Protein AF-A0A7S0KZN5-F1 (afdb_monomer_lite)

Organism: NCBI:txid33640

Radius of gyration: 16.2 Å; chains: 1; bounding box: 34×42×43 Å

Sequence (118 aa):
FQVGRHAEAQGLGAIVEAYRSTFQLPLVMSGPTVFTEVIQLAAAQARSKQEAAARIGQQAYSILLILTDGAVSDVNATRAAIQAASDAPLSIVIVGIGSADFSAMQFLDDFQVAGGAG

InterPro domains:
  IPR002035 von Willebrand factor, type A [PS50234] (1-118)
  IPR010734 Copine, C-terminal [PF07002] (7-111)
  IPR036465 von Willebrand factor A-like domain superfamily [G3DSA:3.40.50.410] (8-115)
  IPR036465 von Willebrand factor A-like domain superfamily [SSF53300] (14-110)
  IPR045052 Copine [PTHR10857] (7-110)

Structure (mmCIF, N/CA/C/O backbone):
data_AF-A0A7S0KZN5-F1
#
_entry.id   AF-A0A7S0KZN5-F1
#
loop_
_atom_site.group_PDB
_atom_site.id
_atom_site.type_symbol
_atom_site.label_atom_id
_atom_site.label_alt_id
_atom_site.label_comp_id
_atom_site.label_asym_id
_atom_site.label_entity_id
_atom_site.label_seq_id
_atom_site.pdbx_PDB_ins_code
_atom_site.Cartn_x
_atom_site.Cartn_y
_atom_site.Cartn_z
_atom_site.occupancy
_atom_site.B_iso_or_equiv
_atom_site.auth_seq_id
_atom_site.auth_comp_id
_atom_site.auth_asym_id
_atom_site.auth_atom_id
_atom_site.pdbx_PDB_model_num
ATOM 1 N N . PHE A 1 1 ? 7.959 8.052 2.964 1.00 48.22 1 PHE A N 1
ATOM 2 C CA . PHE A 1 1 ? 7.274 8.469 1.725 1.00 48.22 1 PHE A CA 1
ATOM 3 C C . PHE A 1 1 ? 6.330 9.620 2.032 1.00 48.22 1 PHE A C 1
ATOM 5 O O . PHE A 1 1 ? 5.272 9.391 2.598 1.00 48.22 1 PHE A O 1
ATOM 12 N N . GLN A 1 2 ? 6.728 10.857 1.737 1.00 48.56 2 GLN A N 1
ATOM 13 C CA . GLN A 1 2 ? 5.848 12.021 1.843 1.00 48.56 2 GLN A CA 1
ATOM 14 C C . GLN A 1 2 ? 6.111 12.913 0.637 1.00 48.56 2 GLN A C 1
ATOM 16 O O . GLN A 1 2 ? 7.254 13.276 0.368 1.00 48.56 2 GLN A O 1
ATOM 21 N N . VAL A 1 3 ? 5.047 13.231 -0.091 1.00 51.28 3 VAL A N 1
ATOM 22 C CA . VAL A 1 3 ? 5.076 14.165 -1.210 1.00 51.28 3 VAL A CA 1
ATOM 23 C C . VAL A 1 3 ? 4.451 15.469 -0.721 1.00 51.28 3 VAL A C 1
ATOM 25 O O . VAL A 1 3 ? 3.262 15.513 -0.423 1.00 51.28 3 VAL A O 1
ATOM 28 N N . GLY A 1 4 ? 5.260 16.522 -0.597 1.00 56.72 4 GLY A N 1
ATOM 29 C CA . GLY A 1 4 ? 4.814 17.841 -0.139 1.00 56.72 4 GLY A CA 1
ATOM 30 C C . GLY A 1 4 ? 4.988 18.102 1.365 1.00 56.72 4 GLY A C 1
ATOM 31 O O . GLY A 1 4 ? 5.556 17.305 2.111 1.00 56.72 4 GLY A O 1
ATOM 32 N N . ARG A 1 5 ? 4.521 19.272 1.824 1.00 55.03 5 ARG A N 1
ATOM 33 C CA . ARG A 1 5 ? 4.756 19.786 3.192 1.00 55.03 5 ARG A CA 1
ATOM 34 C C . ARG A 1 5 ? 3.973 19.064 4.295 1.00 55.03 5 ARG A C 1
ATOM 36 O O . ARG A 1 5 ? 4.344 19.183 5.459 1.00 55.03 5 ARG A O 1
ATOM 43 N N . HIS A 1 6 ? 2.936 18.307 3.944 1.00 63.59 6 HIS A N 1
ATOM 44 C CA . HIS A 1 6 ? 2.053 17.627 4.895 1.00 63.59 6 HIS A CA 1
ATOM 45 C C . HIS A 1 6 ? 1.868 16.152 4.522 1.00 63.59 6 HIS A C 1
ATOM 47 O O . HIS A 1 6 ? 1.908 15.800 3.347 1.00 63.59 6 HIS A O 1
ATOM 53 N N . ALA A 1 7 ? 1.676 15.295 5.530 1.00 71.06 7 ALA A N 1
ATOM 54 C CA . ALA A 1 7 ? 1.472 13.856 5.348 1.00 71.06 7 ALA A CA 1
ATOM 55 C C . ALA A 1 7 ? 0.063 13.498 4.836 1.00 71.06 7 ALA A C 1
ATOM 57 O O . ALA A 1 7 ? -0.140 12.406 4.316 1.00 71.06 7 ALA A O 1
ATOM 58 N N . GLU A 1 8 ? -0.897 14.416 4.963 1.00 79.38 8 GLU A N 1
ATOM 59 C CA . GLU A 1 8 ? -2.273 14.260 4.492 1.00 79.38 8 GLU A CA 1
ATOM 60 C C . GLU A 1 8 ? -2.660 15.462 3.616 1.00 79.38 8 GLU A C 1
ATOM 62 O O . GLU A 1 8 ? -2.221 16.590 3.856 1.00 79.38 8 GLU A O 1
ATOM 67 N N . ALA A 1 9 ? -3.485 15.218 2.598 1.00 81.81 9 ALA A N 1
ATOM 68 C CA . ALA A 1 9 ? -3.998 16.231 1.681 1.00 81.81 9 ALA A CA 1
ATOM 69 C C . ALA A 1 9 ? -5.530 16.284 1.768 1.00 81.81 9 ALA A C 1
ATOM 71 O O . ALA A 1 9 ? -6.195 15.248 1.812 1.00 81.81 9 ALA A O 1
ATOM 72 N N . GLN A 1 10 ? -6.100 17.491 1.803 1.00 84.00 10 GLN A N 1
ATOM 73 C CA . GLN A 1 10 ? -7.546 17.680 1.923 1.00 84.00 10 GLN A CA 1
ATOM 74 C C . GLN A 1 10 ? -8.221 17.666 0.549 1.00 84.00 10 GLN A C 1
ATOM 76 O O . GLN A 1 10 ? -8.139 18.621 -0.222 1.00 84.00 10 GLN A O 1
ATOM 81 N N . GLY A 1 11 ? -8.921 16.570 0.260 1.00 85.94 11 GLY A N 1
ATOM 82 C CA . GLY A 1 11 ? -9.644 16.383 -0.995 1.00 85.94 11 GLY A CA 1
ATOM 83 C C . GLY A 1 11 ? -8.738 16.102 -2.200 1.00 85.94 11 GLY A C 1
ATOM 84 O O . GLY A 1 11 ? -7.512 16.188 -2.141 1.00 85.94 11 GLY A O 1
ATOM 85 N N . LEU A 1 12 ? -9.366 15.759 -3.330 1.00 84.38 12 LEU A N 1
ATOM 86 C CA . LEU A 1 12 ? -8.657 15.351 -4.550 1.00 84.38 12 LEU A CA 1
ATOM 87 C C . LEU A 1 12 ? -7.793 16.471 -5.143 1.00 84.38 12 LEU A C 1
ATOM 89 O O . LEU A 1 12 ? -6.703 16.201 -5.640 1.00 84.38 12 LEU A O 1
ATOM 93 N N . GLY A 1 13 ? -8.255 17.723 -5.064 1.00 86.19 13 GLY A N 1
ATOM 94 C CA . GLY A 1 13 ? -7.516 18.877 -5.581 1.00 86.19 13 GLY A CA 1
ATOM 95 C C . GLY A 1 13 ? -6.130 19.006 -4.947 1.00 86.19 13 GLY A C 1
ATOM 96 O O . GLY A 1 13 ? -5.139 19.108 -5.667 1.00 86.19 13 GLY A O 1
ATOM 97 N N . ALA A 1 14 ? -6.052 18.889 -3.617 1.00 84.19 14 ALA A N 1
ATOM 98 C CA . ALA A 1 14 ? -4.792 18.964 -2.884 1.00 84.19 14 ALA A CA 1
ATOM 99 C C . ALA A 1 14 ? -3.863 17.773 -3.183 1.00 84.19 14 ALA A C 1
ATOM 101 O O . ALA A 1 14 ? -2.649 17.948 -3.242 1.00 84.19 14 ALA A O 1
ATOM 102 N N . ILE A 1 15 ? -4.413 16.574 -3.418 1.00 84.38 15 ILE A N 1
ATOM 103 C CA . ILE A 1 15 ? -3.624 15.395 -3.824 1.00 84.38 15 ILE A CA 1
ATOM 104 C C . ILE A 1 15 ? -2.969 15.637 -5.191 1.00 84.38 15 ILE A C 1
ATOM 106 O O . ILE A 1 15 ? -1.770 15.411 -5.354 1.00 84.38 15 ILE A O 1
ATOM 110 N N . VAL A 1 16 ? -3.741 16.125 -6.168 1.00 85.44 16 VAL A N 1
ATOM 111 C CA . VAL A 1 16 ? -3.239 16.419 -7.522 1.0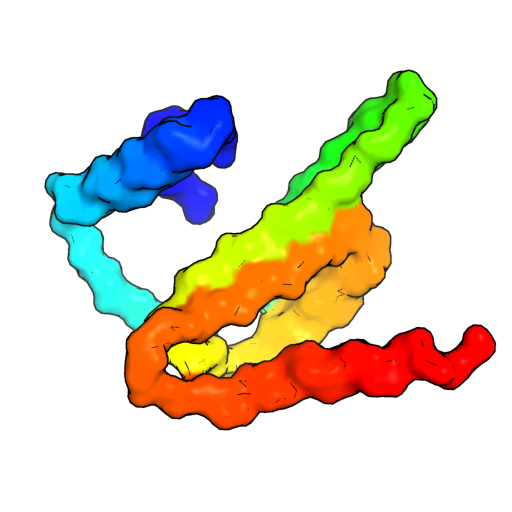0 85.44 16 VAL A CA 1
ATOM 112 C C . VAL A 1 16 ? -2.200 17.538 -7.491 1.00 85.44 16 VAL A C 1
ATOM 114 O O . VAL A 1 16 ? -1.187 17.461 -8.187 1.00 85.44 16 VAL A O 1
ATOM 117 N N . GLU A 1 17 ? -2.426 18.569 -6.681 1.00 85.38 17 GLU A N 1
ATOM 118 C CA . GLU A 1 17 ? -1.472 19.660 -6.495 1.00 85.38 17 GLU A CA 1
ATOM 119 C C . GLU A 1 17 ? -0.162 19.170 -5.863 1.00 85.38 17 GLU A C 1
ATOM 121 O O . GLU A 1 17 ? 0.914 19.445 -6.402 1.00 85.38 17 GLU A O 1
ATOM 126 N N . ALA A 1 18 ? -0.238 18.375 -4.789 1.00 82.44 18 ALA A N 1
ATOM 127 C CA . ALA A 1 18 ? 0.931 17.775 -4.152 1.00 82.44 18 ALA A CA 1
ATOM 128 C C . ALA A 1 18 ? 1.722 16.915 -5.149 1.00 82.44 18 ALA A C 1
ATOM 130 O O . ALA A 1 18 ? 2.928 17.113 -5.300 1.00 82.44 18 ALA A O 1
ATOM 131 N N . TYR A 1 19 ? 1.039 16.052 -5.909 1.00 83.06 19 TYR A N 1
ATOM 132 C CA . TYR A 1 19 ? 1.657 15.244 -6.962 1.00 83.06 19 TYR A CA 1
ATOM 133 C C . TYR A 1 19 ? 2.389 16.106 -8.000 1.00 83.06 19 TYR A C 1
ATOM 135 O O . TYR A 1 19 ? 3.574 15.881 -8.254 1.00 83.06 19 TYR A O 1
ATOM 143 N N . ARG A 1 20 ? 1.729 17.142 -8.542 1.00 83.81 20 ARG A N 1
ATOM 144 C CA . ARG A 1 20 ? 2.326 18.072 -9.522 1.00 83.81 20 ARG A CA 1
ATOM 145 C C . ARG A 1 20 ? 3.534 18.818 -8.965 1.00 83.81 20 ARG A C 1
ATOM 147 O O . ARG A 1 20 ? 4.485 19.051 -9.706 1.00 83.81 20 ARG A O 1
ATOM 154 N N . SER A 1 21 ? 3.511 19.181 -7.683 1.00 81.94 21 SER A N 1
ATOM 155 C CA . SER A 1 21 ? 4.622 19.889 -7.040 1.00 81.94 21 SER A CA 1
ATOM 156 C C . SER A 1 21 ? 5.899 19.043 -6.961 1.00 81.94 21 SER A C 1
ATOM 158 O O . SER A 1 21 ? 6.992 19.583 -7.096 1.00 81.94 21 SER A O 1
ATOM 160 N N . THR A 1 22 ? 5.785 17.715 -6.842 1.00 76.06 22 THR A N 1
ATOM 161 C CA . THR A 1 22 ? 6.948 16.806 -6.819 1.00 76.06 22 THR A CA 1
ATOM 162 C C . THR A 1 22 ? 7.773 16.880 -8.097 1.00 76.06 22 THR A C 1
ATOM 164 O O . THR A 1 22 ? 8.995 16.874 -8.028 1.00 76.06 22 THR A O 1
ATOM 167 N N . PHE A 1 23 ? 7.120 17.001 -9.257 1.00 74.19 23 PHE A N 1
ATOM 168 C CA . PHE A 1 23 ? 7.799 17.107 -10.556 1.00 74.19 23 PHE A CA 1
ATOM 169 C C . PHE A 1 23 ? 8.463 18.468 -10.791 1.00 74.19 23 PHE A C 1
ATOM 171 O O . PHE A 1 23 ? 9.191 18.630 -11.765 1.00 74.19 23 PHE A O 1
ATOM 178 N N . GLN A 1 24 ? 8.226 19.450 -9.916 1.00 76.81 24 GLN A N 1
ATOM 179 C CA . GLN A 1 24 ? 8.933 20.734 -9.945 1.00 76.81 24 GLN A CA 1
ATOM 180 C C . GLN A 1 24 ? 10.306 20.645 -9.259 1.00 76.81 24 GLN A C 1
ATOM 182 O O . GLN A 1 24 ? 11.107 21.571 -9.368 1.00 76.81 24 GLN A O 1
ATOM 187 N N . LEU A 1 25 ? 10.586 19.542 -8.557 1.00 73.06 25 LEU A N 1
ATOM 188 C CA . LEU A 1 25 ? 11.894 19.228 -7.992 1.00 73.06 25 LEU A CA 1
ATOM 189 C C . LEU A 1 25 ? 12.666 18.313 -8.956 1.00 73.06 25 LEU A C 1
ATOM 191 O O . LEU A 1 25 ? 12.048 17.519 -9.668 1.00 73.06 25 LEU A O 1
ATOM 195 N N . PRO A 1 26 ? 14.010 18.370 -8.975 1.00 67.88 26 PRO A N 1
ATOM 196 C CA . PRO A 1 26 ? 14.816 17.404 -9.711 1.00 67.88 26 PRO A CA 1
ATOM 197 C C . PRO A 1 26 ? 14.681 16.017 -9.064 1.00 67.88 26 PRO A C 1
ATOM 199 O O . PRO A 1 26 ? 15.430 15.653 -8.159 1.00 67.88 26 PRO A O 1
ATOM 202 N N . LEU A 1 27 ? 13.686 15.252 -9.511 1.00 68.81 27 LEU A N 1
ATOM 203 C CA . LEU A 1 27 ? 13.487 13.856 -9.145 1.00 68.81 27 LEU A CA 1
ATOM 204 C C . LEU A 1 27 ? 14.338 12.972 -10.053 1.00 68.81 27 LEU A C 1
ATOM 206 O O . LEU A 1 27 ? 14.185 12.989 -11.273 1.00 68.81 27 LEU A O 1
ATOM 210 N N . VAL A 1 28 ? 15.198 12.155 -9.452 1.00 68.00 28 VAL A N 1
ATOM 211 C CA . VAL A 1 28 ? 15.822 11.030 -10.150 1.00 68.00 28 VAL A CA 1
ATOM 212 C C . VAL A 1 28 ? 14.932 9.819 -9.916 1.00 68.00 28 VAL A C 1
ATOM 214 O O . VAL A 1 28 ? 14.816 9.343 -8.789 1.00 68.00 28 VAL A O 1
ATOM 217 N N . MET A 1 29 ? 14.275 9.339 -10.970 1.00 64.25 29 MET A N 1
ATOM 218 C CA . MET A 1 29 ? 13.530 8.084 -10.901 1.00 64.25 29 MET A CA 1
ATOM 219 C C . MET A 1 29 ? 14.536 6.936 -10.782 1.00 64.25 29 MET A C 1
ATOM 221 O O . MET A 1 29 ? 15.303 6.676 -11.707 1.00 64.25 29 MET A O 1
ATOM 225 N N . SER A 1 30 ? 14.569 6.289 -9.619 1.00 64.19 30 SER A N 1
ATOM 226 C CA . SER A 1 30 ? 15.395 5.110 -9.362 1.00 64.19 30 SER A CA 1
ATOM 227 C C . SER A 1 30 ? 14.524 3.861 -9.286 1.00 64.19 30 SER A C 1
ATOM 229 O O . SER A 1 30 ? 13.471 3.885 -8.654 1.00 64.19 30 SER A O 1
ATOM 231 N N . GLY A 1 31 ? 14.998 2.757 -9.860 1.00 67.25 31 GLY A N 1
ATOM 232 C CA . GLY A 1 31 ? 14.545 1.421 -9.464 1.00 67.25 31 GLY A CA 1
ATOM 233 C C . GLY A 1 31 ? 15.275 0.946 -8.198 1.00 67.25 31 GLY A C 1
ATOM 234 O O . GLY A 1 31 ? 16.279 1.561 -7.819 1.00 67.25 31 GLY A O 1
ATOM 235 N N . PRO A 1 32 ? 14.837 -0.153 -7.556 1.00 77.56 32 PRO A N 1
ATOM 236 C CA . PRO A 1 32 ? 13.756 -1.069 -7.948 1.00 77.56 32 PRO A CA 1
ATOM 237 C C . PRO A 1 32 ? 12.343 -0.624 -7.520 1.00 77.56 32 PRO A C 1
ATOM 239 O O . PRO A 1 32 ? 12.176 0.200 -6.624 1.00 77.56 32 PRO A O 1
ATOM 242 N N . THR A 1 33 ? 11.319 -1.231 -8.125 1.00 80.62 33 THR A N 1
ATOM 243 C CA . THR A 1 33 ? 9.909 -1.042 -7.747 1.00 80.62 33 THR A CA 1
ATOM 244 C C . THR A 1 33 ? 9.572 -1.954 -6.568 1.00 80.62 33 THR A C 1
ATOM 246 O O . THR A 1 33 ? 9.432 -3.168 -6.733 1.00 80.62 33 THR A O 1
ATOM 249 N N . VAL A 1 34 ? 9.451 -1.376 -5.370 1.00 85.69 34 VAL A N 1
ATOM 250 C CA . VAL A 1 34 ? 9.231 -2.111 -4.112 1.00 85.69 34 VAL A CA 1
ATOM 251 C C . VAL A 1 34 ? 7.973 -1.599 -3.412 1.00 85.69 34 VAL A C 1
ATOM 253 O O . VAL A 1 34 ? 7.900 -0.436 -3.024 1.00 85.69 34 VAL A O 1
ATOM 256 N N . PHE A 1 35 ? 6.979 -2.474 -3.225 1.00 88.00 35 PHE A N 1
ATOM 257 C CA . PHE A 1 35 ? 5.702 -2.119 -2.581 1.00 88.00 35 PHE A CA 1
ATOM 258 C C . PHE A 1 35 ? 5.623 -2.487 -1.097 1.00 88.00 35 PHE A C 1
ATOM 260 O O . PHE A 1 35 ? 4.705 -2.054 -0.404 1.00 88.00 35 PHE A O 1
ATOM 267 N N . THR A 1 36 ? 6.566 -3.277 -0.585 1.00 90.06 36 THR A N 1
ATOM 268 C CA . THR A 1 36 ? 6.504 -3.830 0.777 1.00 90.06 36 THR A CA 1
ATOM 269 C C . THR A 1 36 ? 6.386 -2.748 1.847 1.00 90.06 36 THR A C 1
ATOM 271 O O . THR A 1 36 ? 5.504 -2.832 2.700 1.00 90.06 36 THR A O 1
ATOM 274 N N . GLU A 1 37 ? 7.209 -1.701 1.766 1.00 89.31 37 GLU A N 1
ATOM 275 C CA . GLU A 1 37 ? 7.217 -0.607 2.742 1.00 89.31 37 GLU A CA 1
ATOM 276 C C . GLU A 1 37 ? 5.891 0.159 2.766 1.00 89.31 37 GLU A C 1
ATOM 278 O O . GLU A 1 37 ? 5.343 0.418 3.839 1.00 89.31 37 GLU A O 1
ATOM 283 N N . VAL A 1 38 ? 5.343 0.500 1.592 1.00 90.81 38 VAL A N 1
ATOM 284 C CA . VAL A 1 38 ? 4.091 1.267 1.516 1.00 90.81 38 VAL A CA 1
ATOM 285 C C . VAL A 1 38 ? 2.894 0.435 1.977 1.00 90.81 38 VAL A C 1
ATOM 287 O O . VAL A 1 38 ? 2.025 0.961 2.671 1.00 90.81 38 VAL A O 1
ATOM 290 N N . ILE A 1 39 ? 2.874 -0.868 1.675 1.00 93.50 39 ILE A N 1
ATOM 291 C CA . ILE A 1 39 ? 1.827 -1.791 2.137 1.00 93.50 39 ILE A CA 1
ATOM 292 C C . ILE A 1 39 ? 1.859 -1.916 3.662 1.00 93.50 39 ILE A C 1
ATOM 294 O O . ILE A 1 39 ? 0.829 -1.752 4.316 1.00 93.50 39 ILE A O 1
ATOM 298 N N . GLN A 1 40 ? 3.038 -2.154 4.244 1.00 93.56 40 GLN A N 1
ATOM 299 C CA . GLN A 1 40 ? 3.190 -2.292 5.695 1.00 93.56 40 GLN A CA 1
ATOM 300 C C . GLN A 1 40 ? 2.821 -1.001 6.431 1.00 93.56 40 GLN A C 1
ATOM 302 O O . GLN A 1 40 ? 2.112 -1.045 7.440 1.00 93.56 40 GLN A O 1
ATOM 307 N N . LEU A 1 41 ? 3.250 0.151 5.906 1.00 92.81 41 LEU A N 1
ATOM 308 C CA . LEU A 1 41 ? 2.903 1.453 6.467 1.00 92.81 41 LEU A CA 1
ATOM 309 C C . LEU A 1 41 ? 1.390 1.698 6.421 1.00 92.81 41 LEU A C 1
ATOM 311 O O . LEU A 1 41 ? 0.805 2.084 7.434 1.00 92.81 41 LEU A O 1
ATOM 315 N N . ALA A 1 42 ? 0.749 1.444 5.278 1.00 93.88 42 ALA A N 1
ATOM 316 C CA . ALA A 1 42 ? -0.693 1.611 5.131 1.00 93.88 42 ALA A CA 1
ATOM 317 C C . ALA A 1 42 ? -1.472 0.677 6.064 1.00 93.88 42 ALA A C 1
ATOM 319 O O . ALA A 1 42 ? -2.437 1.111 6.689 1.00 93.88 42 ALA A O 1
ATOM 320 N N . ALA A 1 43 ? -1.034 -0.576 6.220 1.00 95.50 43 ALA A N 1
ATOM 321 C CA . ALA A 1 43 ? -1.658 -1.530 7.133 1.00 95.50 43 ALA A CA 1
ATOM 322 C C . ALA A 1 43 ? -1.556 -1.064 8.593 1.00 95.50 43 ALA A C 1
ATOM 324 O O . ALA A 1 43 ? -2.551 -1.076 9.320 1.00 95.50 43 ALA A O 1
ATOM 325 N N . ALA A 1 44 ? -0.380 -0.592 9.020 1.00 95.06 44 ALA A N 1
ATOM 326 C CA . ALA A 1 44 ? -0.188 -0.040 10.361 1.00 95.06 44 ALA A CA 1
ATOM 327 C C . ALA A 1 44 ? -1.071 1.196 10.608 1.00 95.06 44 ALA A C 1
ATOM 329 O O . ALA A 1 44 ? -1.727 1.296 11.648 1.00 95.06 44 ALA A O 1
ATOM 330 N N . GLN A 1 45 ? -1.146 2.109 9.636 1.00 94.12 45 GLN A N 1
ATOM 331 C CA . GLN A 1 45 ? -2.018 3.282 9.717 1.00 94.12 45 GLN A CA 1
ATOM 332 C C . GLN A 1 45 ? -3.501 2.900 9.748 1.00 94.12 45 GLN A C 1
ATOM 334 O O . GLN A 1 45 ? -4.251 3.470 10.538 1.00 94.12 45 GLN A O 1
ATOM 339 N N . ALA A 1 46 ? -3.927 1.927 8.940 1.00 95.56 46 ALA A N 1
ATOM 340 C CA . ALA A 1 46 ? -5.305 1.450 8.907 1.00 95.56 46 ALA A CA 1
ATOM 341 C C . ALA A 1 46 ? -5.723 0.842 10.253 1.00 95.56 46 ALA A C 1
ATOM 343 O O . ALA A 1 46 ? -6.773 1.208 10.782 1.00 95.56 46 ALA A O 1
ATOM 344 N N . ARG A 1 47 ? -4.873 -0.009 10.851 1.00 95.50 47 ARG A N 1
ATOM 345 C CA . ARG A 1 47 ? -5.101 -0.558 12.201 1.00 95.50 47 ARG A CA 1
ATOM 346 C C . ARG A 1 47 ? -5.228 0.562 13.232 1.00 95.50 47 ARG A C 1
ATOM 348 O O . ARG A 1 47 ? -6.223 0.618 13.946 1.00 95.50 47 ARG A O 1
ATOM 355 N N . SER A 1 48 ? -4.289 1.510 13.239 1.00 95.38 48 SER A N 1
ATOM 356 C CA . SER A 1 48 ? -4.319 2.630 14.186 1.00 95.38 48 SER A CA 1
ATOM 357 C C . SER A 1 48 ? -5.574 3.503 14.032 1.00 95.38 48 SER A C 1
ATOM 359 O O . SER A 1 48 ? -6.206 3.861 15.029 1.00 95.38 48 SER A O 1
ATOM 361 N N . LYS A 1 49 ? -5.982 3.809 12.790 1.00 94.19 49 LYS A N 1
ATOM 362 C CA . LYS A 1 49 ? -7.203 4.582 12.507 1.00 94.19 49 LYS A CA 1
ATOM 363 C C . LYS A 1 49 ? -8.456 3.834 12.965 1.00 94.19 49 LYS A C 1
ATOM 365 O O . LYS A 1 49 ? -9.334 4.447 13.569 1.00 94.19 49 LYS A O 1
ATOM 370 N N . GLN A 1 50 ? -8.521 2.524 12.741 1.00 95.62 50 GLN A N 1
ATOM 371 C CA . GLN A 1 50 ? -9.642 1.703 13.195 1.00 95.62 50 GLN A CA 1
ATOM 372 C C . GLN A 1 50 ? -9.703 1.577 14.719 1.00 95.62 50 GLN A C 1
ATOM 374 O O . GLN A 1 50 ? -10.783 1.697 15.291 1.00 95.62 50 GLN A O 1
ATOM 379 N N . GLU A 1 51 ? -8.571 1.392 15.397 1.00 95.31 51 GLU A N 1
ATOM 380 C CA . GLU A 1 51 ? -8.517 1.378 16.863 1.00 95.31 51 GLU A CA 1
ATOM 381 C C . GLU A 1 51 ? -9.005 2.702 17.461 1.00 95.31 51 GLU A C 1
ATOM 383 O O . GLU A 1 51 ? -9.762 2.706 18.433 1.00 95.31 51 GLU A O 1
ATOM 388 N N . ALA A 1 52 ? -8.601 3.834 16.876 1.00 95.38 52 ALA A N 1
ATOM 389 C CA . ALA A 1 52 ? -9.061 5.151 17.304 1.00 95.38 52 ALA A CA 1
ATOM 390 C C . ALA A 1 52 ? -10.571 5.338 17.071 1.00 95.38 52 ALA A C 1
ATOM 392 O O . ALA A 1 52 ? -11.266 5.814 17.968 1.00 95.38 52 ALA A O 1
ATOM 393 N N . ALA A 1 53 ? -11.088 4.918 15.911 1.00 94.94 53 ALA A N 1
ATOM 394 C CA . ALA A 1 53 ? -12.515 4.976 15.596 1.00 94.94 53 ALA A CA 1
ATOM 395 C C . ALA A 1 53 ? -13.347 4.094 16.544 1.00 94.94 53 ALA A C 1
ATOM 397 O O . ALA A 1 53 ? -14.368 4.537 17.072 1.00 94.94 53 ALA A O 1
ATOM 398 N N . ALA A 1 54 ? -12.872 2.885 16.852 1.00 95.44 54 ALA A N 1
ATOM 399 C CA . ALA A 1 54 ? -13.563 1.958 17.743 1.00 95.44 54 ALA A CA 1
ATOM 400 C C . ALA A 1 54 ? -13.745 2.525 19.164 1.00 95.44 54 ALA A C 1
ATOM 402 O O . ALA A 1 54 ? -14.790 2.311 19.779 1.00 95.44 54 ALA A O 1
ATOM 403 N N . ARG A 1 55 ? -12.780 3.310 19.673 1.00 95.94 55 ARG A N 1
ATOM 404 C CA . ARG A 1 55 ? -12.870 3.964 21.001 1.00 95.94 55 ARG A CA 1
ATOM 405 C C . ARG A 1 55 ? -14.033 4.947 21.121 1.00 95.94 55 ARG A C 1
ATOM 407 O O . ARG A 1 55 ? -14.488 5.205 22.231 1.00 95.94 55 ARG A O 1
ATOM 414 N N . ILE A 1 56 ? -14.501 5.487 20.000 1.00 96.75 56 ILE A N 1
ATOM 415 C CA . ILE A 1 56 ? -15.641 6.409 19.931 1.00 96.75 56 ILE A CA 1
ATOM 416 C C . ILE A 1 56 ? -16.878 5.757 19.293 1.00 96.75 56 ILE A C 1
ATOM 418 O O . ILE A 1 56 ? -17.806 6.456 18.894 1.00 96.75 56 ILE A O 1
ATOM 422 N N . GLY A 1 57 ? -16.903 4.422 19.192 1.00 95.31 57 GLY A N 1
ATOM 423 C CA . GLY A 1 57 ? -18.027 3.672 18.625 1.00 95.31 57 GLY A CA 1
ATOM 424 C C . GLY A 1 57 ? -18.186 3.821 17.109 1.00 95.31 57 GLY A C 1
ATOM 425 O O . GLY A 1 57 ? -19.281 3.630 16.589 1.00 95.31 57 GLY A O 1
ATOM 426 N N . GLN A 1 58 ? -17.118 4.184 16.398 1.00 96.44 58 GLN A N 1
ATOM 427 C CA . GLN A 1 58 ? -17.091 4.340 14.944 1.00 96.44 58 GLN A CA 1
ATOM 428 C C . GLN A 1 58 ? -16.260 3.242 14.269 1.00 96.44 58 GLN A C 1
ATOM 430 O O . GLN A 1 58 ? -15.576 2.452 14.919 1.00 96.44 58 GLN A O 1
ATOM 435 N N . GLN A 1 59 ? -16.314 3.209 12.938 1.00 93.75 59 GLN A N 1
ATOM 436 C CA . GLN A 1 59 ? -15.496 2.340 12.097 1.00 93.75 59 GLN A CA 1
ATOM 437 C C . GLN A 1 59 ? -14.711 3.185 11.092 1.00 93.75 59 GLN A C 1
ATOM 439 O O . GLN A 1 59 ? -15.246 4.127 10.508 1.00 93.75 59 GLN A O 1
ATOM 444 N N . ALA A 1 60 ? -13.450 2.829 10.884 1.00 94.88 60 ALA A N 1
ATOM 445 C CA . ALA A 1 60 ? -12.570 3.385 9.878 1.00 94.88 60 ALA A CA 1
ATOM 446 C C . ALA A 1 60 ? -12.030 2.259 8.994 1.00 94.88 60 ALA A C 1
ATOM 448 O O . ALA A 1 60 ? -11.570 1.222 9.468 1.00 94.88 60 ALA A O 1
ATOM 449 N N . TYR A 1 61 ? -12.063 2.499 7.691 1.00 94.62 61 TYR A N 1
ATOM 450 C CA . TYR A 1 61 ? -11.554 1.586 6.681 1.00 94.62 61 TYR A CA 1
ATOM 451 C C . TYR A 1 61 ? -10.730 2.381 5.676 1.00 94.62 61 TYR A C 1
ATOM 453 O O . TYR A 1 61 ? -11.117 3.488 5.296 1.00 94.62 61 TYR A O 1
ATOM 461 N N . SER A 1 62 ? -9.576 1.849 5.285 1.00 93.94 62 SER A N 1
ATOM 462 C CA . SER A 1 62 ? -8.628 2.552 4.418 1.00 93.94 62 SER A CA 1
ATOM 463 C C . SER A 1 62 ? -8.520 1.888 3.050 1.00 93.94 62 SER A C 1
ATOM 465 O O . SER A 1 62 ? -8.690 0.680 2.913 1.00 93.94 62 SER A O 1
ATOM 467 N N . ILE A 1 63 ? -8.200 2.683 2.029 1.00 94.00 63 ILE A N 1
ATOM 468 C CA . ILE A 1 63 ? -7.865 2.189 0.691 1.00 94.00 63 ILE A CA 1
ATOM 469 C C . ILE A 1 63 ? -6.480 2.724 0.332 1.00 94.00 63 ILE A C 1
ATOM 471 O O . ILE A 1 63 ? -6.275 3.937 0.294 1.00 94.00 63 ILE A O 1
ATOM 475 N N . LEU A 1 64 ? -5.537 1.822 0.071 1.00 93.69 64 LEU A N 1
ATOM 476 C CA . LEU A 1 64 ? -4.231 2.138 -0.493 1.00 93.69 64 LEU A CA 1
ATOM 477 C C . LEU A 1 64 ? -4.309 2.018 -2.017 1.00 93.69 64 LEU A C 1
ATOM 479 O O . LEU A 1 64 ? -4.507 0.923 -2.534 1.00 93.69 64 LEU A O 1
ATOM 483 N N . LEU A 1 65 ? -4.119 3.130 -2.726 1.00 91.38 65 LEU A N 1
ATOM 484 C CA . LEU A 1 65 ? -4.000 3.160 -4.184 1.00 91.38 65 LEU A CA 1
ATOM 485 C C . LEU A 1 65 ? -2.524 3.305 -4.580 1.00 91.38 65 LEU A C 1
ATOM 487 O O . LEU A 1 65 ? -1.908 4.332 -4.293 1.00 91.38 65 LEU A O 1
ATOM 491 N N . ILE A 1 66 ? -1.968 2.297 -5.250 1.00 90.12 66 ILE A N 1
ATOM 492 C CA . ILE A 1 66 ? -0.605 2.302 -5.795 1.00 90.12 66 ILE A CA 1
ATOM 493 C C . ILE A 1 66 ? -0.698 2.490 -7.308 1.00 90.12 66 ILE A C 1
ATOM 495 O O . ILE A 1 66 ? -1.299 1.672 -7.998 1.00 90.12 66 ILE A O 1
ATOM 499 N N . LEU A 1 67 ? -0.087 3.554 -7.825 1.00 87.19 67 LEU A N 1
ATOM 500 C CA . LEU A 1 67 ? 0.078 3.780 -9.261 1.00 87.19 67 LEU A CA 1
ATOM 501 C C . LEU A 1 67 ? 1.521 3.433 -9.634 1.00 87.19 67 LEU A C 1
ATOM 503 O O . LEU A 1 67 ? 2.448 3.969 -9.026 1.0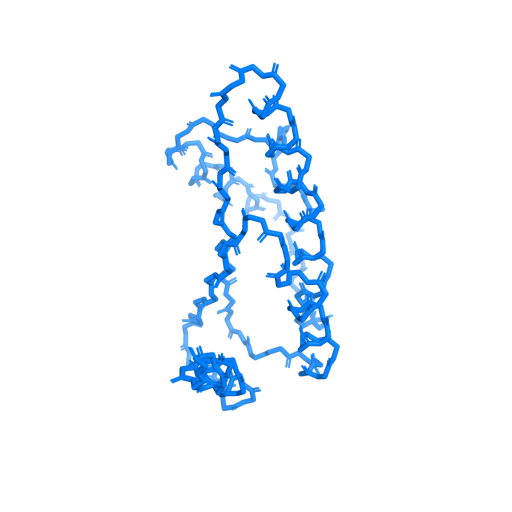0 87.19 67 LEU A O 1
ATOM 507 N N . THR A 1 68 ? 1.721 2.545 -10.603 1.00 86.38 68 THR A N 1
ATOM 508 C CA . THR A 1 68 ? 3.059 2.097 -11.016 1.00 86.38 68 THR A CA 1
ATOM 509 C C . THR A 1 68 ? 3.157 1.990 -12.530 1.00 86.38 68 THR A C 1
ATOM 511 O O . THR A 1 68 ? 2.180 1.642 -13.181 1.00 86.38 68 THR A O 1
ATOM 514 N N . ASP A 1 69 ? 4.319 2.285 -13.101 1.00 83.75 69 ASP A N 1
ATOM 515 C CA . ASP A 1 69 ? 4.605 2.144 -14.531 1.00 83.75 69 ASP A CA 1
ATOM 516 C C . ASP A 1 69 ? 5.414 0.883 -14.870 1.00 83.75 69 ASP A C 1
ATOM 518 O O . ASP A 1 69 ? 5.795 0.682 -16.020 1.00 83.75 69 ASP A O 1
ATOM 522 N N . GLY A 1 70 ? 5.656 0.012 -13.886 1.00 80.38 70 GLY A N 1
ATOM 523 C CA . GLY A 1 70 ? 6.416 -1.222 -14.055 1.00 80.38 70 GLY A CA 1
ATOM 524 C C . GLY A 1 70 ? 6.001 -2.311 -13.071 1.00 80.38 70 GLY A C 1
ATOM 525 O O . GLY A 1 70 ? 5.329 -2.059 -12.074 1.00 80.38 70 GLY A O 1
ATOM 526 N N . ALA A 1 71 ? 6.389 -3.551 -13.357 1.00 79.19 71 ALA A N 1
ATOM 527 C CA . ALA A 1 71 ? 6.135 -4.659 -12.448 1.00 79.19 71 ALA A CA 1
ATOM 528 C C . ALA A 1 71 ? 7.000 -4.574 -11.183 1.00 79.19 71 ALA A C 1
ATOM 530 O O . ALA A 1 71 ? 8.087 -3.990 -11.162 1.00 79.19 71 ALA A O 1
ATOM 531 N N . VAL A 1 72 ? 6.506 -5.204 -10.119 1.00 80.06 72 VAL A N 1
ATOM 532 C CA . VAL A 1 72 ? 7.234 -5.314 -8.859 1.00 80.06 72 VAL A CA 1
ATOM 533 C C . VAL A 1 72 ? 8.530 -6.106 -9.031 1.00 80.06 72 VAL A C 1
ATOM 535 O O . VAL A 1 72 ? 8.563 -7.118 -9.730 1.00 80.06 72 VAL A O 1
ATOM 538 N N . SER A 1 73 ? 9.604 -5.656 -8.383 1.00 81.56 73 SER A N 1
ATOM 539 C CA . SER A 1 73 ? 10.918 -6.300 -8.512 1.00 81.56 73 SER A CA 1
ATOM 540 C C . SER A 1 73 ? 11.051 -7.584 -7.684 1.00 81.56 73 SER A C 1
ATOM 542 O O . SER A 1 73 ? 11.832 -8.457 -8.045 1.00 81.56 73 SER A O 1
ATOM 544 N N . ASP A 1 74 ? 10.276 -7.725 -6.603 1.00 85.12 74 ASP A N 1
ATOM 545 C CA . ASP A 1 74 ? 10.205 -8.948 -5.795 1.00 85.12 74 ASP A CA 1
ATOM 546 C C . ASP A 1 74 ? 8.745 -9.315 -5.488 1.00 85.12 74 ASP A C 1
ATOM 548 O O . ASP A 1 74 ? 8.072 -8.728 -4.629 1.00 85.12 74 ASP A O 1
ATOM 552 N N . VAL A 1 75 ? 8.258 -10.314 -6.220 1.00 84.69 75 VAL A N 1
ATOM 553 C CA . VAL A 1 75 ? 6.907 -10.869 -6.090 1.00 84.69 75 VAL A CA 1
ATOM 554 C C . VAL A 1 75 ? 6.700 -11.538 -4.730 1.00 84.69 75 VAL A C 1
ATOM 556 O O . VAL A 1 75 ? 5.643 -11.369 -4.121 1.00 84.69 75 VAL A O 1
ATOM 559 N N . ASN A 1 76 ? 7.697 -12.264 -4.219 1.00 86.56 76 ASN A N 1
ATOM 560 C CA . ASN A 1 76 ? 7.568 -13.028 -2.978 1.00 86.56 76 ASN A CA 1
ATOM 561 C C . ASN A 1 76 ? 7.519 -12.102 -1.764 1.00 86.56 76 ASN A C 1
ATOM 563 O O . ASN A 1 76 ? 6.666 -12.274 -0.891 1.00 86.56 76 ASN A O 1
ATOM 567 N N . ALA A 1 77 ? 8.385 -11.089 -1.732 1.00 88.62 77 ALA A N 1
ATOM 568 C CA . ALA A 1 77 ? 8.368 -10.089 -0.671 1.00 88.62 77 ALA A CA 1
ATOM 569 C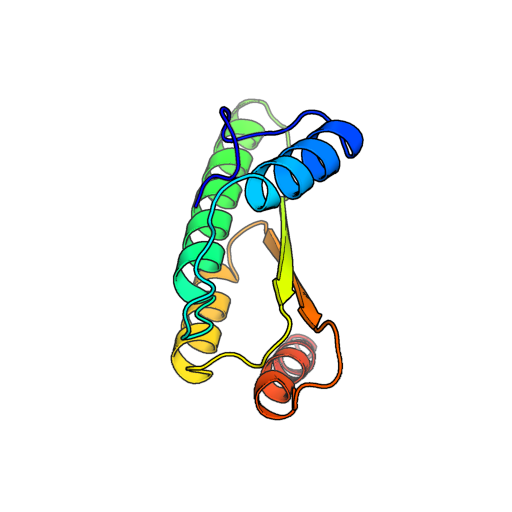 C . ALA A 1 77 ? 7.040 -9.314 -0.661 1.00 88.62 77 ALA A C 1
ATOM 571 O O . ALA A 1 77 ? 6.448 -9.094 0.398 1.00 88.62 77 ALA A O 1
ATOM 572 N N . THR A 1 78 ? 6.524 -8.965 -1.842 1.00 88.50 78 THR A N 1
ATOM 573 C CA . THR A 1 78 ? 5.232 -8.274 -1.982 1.00 88.50 78 THR A CA 1
ATOM 574 C C . THR A 1 78 ? 4.070 -9.151 -1.533 1.00 88.50 78 THR A C 1
ATOM 576 O O . THR A 1 78 ? 3.218 -8.698 -0.771 1.00 88.50 78 THR A O 1
ATOM 579 N N . ARG A 1 79 ? 4.069 -10.429 -1.924 1.00 88.19 79 ARG A N 1
ATOM 580 C CA . ARG A 1 79 ? 3.098 -11.429 -1.465 1.00 88.19 79 ARG A CA 1
ATOM 581 C C . ARG A 1 79 ? 3.080 -11.538 0.060 1.00 88.19 79 ARG A C 1
ATOM 583 O O . ARG A 1 79 ? 2.009 -11.484 0.659 1.00 88.19 79 ARG A O 1
ATOM 590 N N . ALA A 1 80 ? 4.253 -11.653 0.680 1.00 90.00 80 ALA A N 1
ATOM 591 C CA . ALA A 1 80 ? 4.379 -11.733 2.131 1.00 90.00 80 ALA A CA 1
ATOM 592 C C . ALA A 1 80 ? 3.874 -10.455 2.822 1.00 90.00 80 ALA A C 1
ATOM 594 O O . ALA A 1 80 ? 3.192 -10.541 3.841 1.00 90.00 80 ALA A O 1
ATOM 595 N N . ALA A 1 81 ? 4.147 -9.276 2.253 1.00 91.44 81 ALA A N 1
ATOM 596 C CA . ALA A 1 81 ? 3.646 -8.009 2.783 1.00 91.44 81 ALA A CA 1
ATOM 597 C C . ALA A 1 81 ? 2.114 -7.900 2.704 1.00 91.44 81 ALA A C 1
ATOM 599 O O . ALA A 1 81 ? 1.496 -7.448 3.666 1.00 91.44 81 ALA A O 1
ATOM 600 N N . ILE A 1 82 ? 1.499 -8.347 1.602 1.00 90.38 82 ILE A N 1
ATOM 601 C CA . ILE A 1 82 ? 0.034 -8.392 1.454 1.00 90.38 82 ILE A CA 1
ATOM 602 C C . ILE A 1 82 ? -0.573 -9.365 2.464 1.00 90.38 82 ILE A C 1
ATOM 604 O O . ILE A 1 82 ? -1.523 -9.014 3.159 1.00 90.38 82 ILE A O 1
ATOM 608 N N . GLN A 1 83 ? 0.001 -10.562 2.597 1.00 89.69 83 GLN A N 1
ATOM 609 C CA . GLN A 1 83 ? -0.470 -11.551 3.564 1.00 89.69 83 GLN A CA 1
ATOM 610 C C . GLN A 1 83 ? -0.350 -11.040 5.008 1.00 89.69 83 GLN A C 1
ATOM 612 O O . GLN A 1 83 ? -1.263 -11.224 5.801 1.00 89.69 83 GLN A O 1
ATOM 617 N N . ALA A 1 84 ? 0.729 -10.333 5.349 1.00 90.50 84 ALA A N 1
ATOM 618 C CA . ALA A 1 84 ? 0.895 -9.704 6.661 1.00 90.50 84 ALA A CA 1
ATOM 619 C C . ALA A 1 84 ? -0.054 -8.510 6.908 1.00 90.50 84 ALA A C 1
ATOM 621 O O . ALA A 1 84 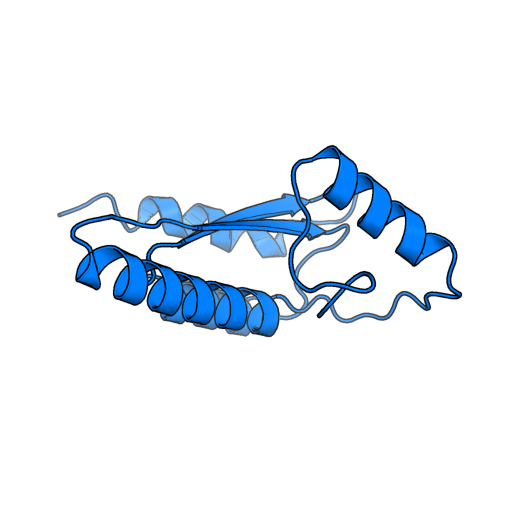? -0.157 -8.023 8.037 1.00 90.50 84 ALA A O 1
ATOM 622 N N . ALA A 1 85 ? -0.709 -8.008 5.860 1.00 92.44 85 ALA A N 1
ATOM 623 C CA . ALA A 1 85 ? -1.687 -6.929 5.922 1.00 92.44 85 ALA A CA 1
ATOM 624 C C . ALA A 1 85 ? -3.140 -7.427 5.824 1.00 92.44 85 ALA A C 1
ATOM 626 O O . ALA A 1 85 ? -4.049 -6.605 5.912 1.00 92.44 85 ALA A O 1
ATOM 627 N N . SER A 1 86 ? -3.386 -8.734 5.651 1.00 91.38 86 SER A N 1
ATOM 628 C CA . SER A 1 86 ? -4.724 -9.271 5.354 1.00 91.38 86 SER A CA 1
ATOM 629 C C . SER A 1 86 ? -5.739 -9.117 6.491 1.00 91.38 86 SER A C 1
ATOM 631 O O . SER A 1 86 ? -6.940 -9.189 6.257 1.00 91.38 86 SER A O 1
ATOM 633 N N . ASP A 1 87 ? -5.270 -8.944 7.725 1.00 91.75 87 ASP A N 1
ATOM 634 C CA . ASP A 1 87 ? -6.080 -8.689 8.923 1.00 91.75 87 ASP A CA 1
ATOM 635 C C . ASP A 1 87 ? -6.327 -7.189 9.173 1.00 91.75 87 ASP A 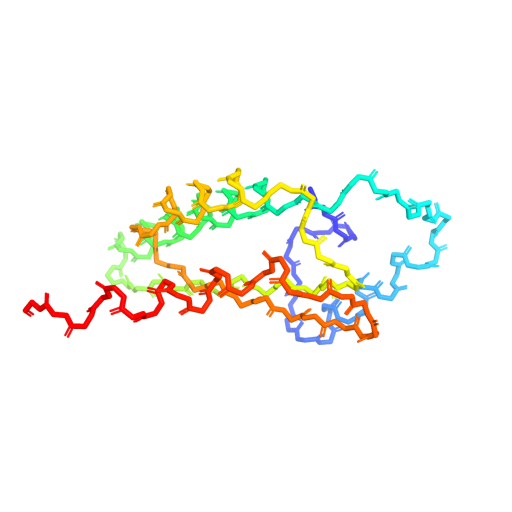C 1
ATOM 637 O O . ASP A 1 87 ? -7.098 -6.823 10.063 1.00 91.75 87 ASP A O 1
ATOM 641 N N . ALA A 1 88 ? -5.672 -6.300 8.420 1.00 94.75 88 ALA A N 1
ATOM 642 C CA . ALA A 1 88 ? -5.880 -4.866 8.544 1.00 94.75 88 ALA A CA 1
ATOM 643 C C . ALA A 1 88 ? -7.195 -4.440 7.857 1.00 94.75 88 ALA A C 1
ATOM 645 O O . ALA A 1 88 ? -7.572 -5.005 6.829 1.00 94.75 88 ALA A O 1
ATOM 646 N N . PRO A 1 89 ? -7.882 -3.394 8.357 1.00 95.75 89 PRO A N 1
ATOM 647 C CA . PRO A 1 89 ? -9.057 -2.805 7.708 1.00 95.75 89 PRO A CA 1
ATOM 648 C C . PRO A 1 89 ? -8.630 -1.948 6.501 1.00 95.75 89 PRO A C 1
ATOM 650 O O . PRO A 1 89 ? -8.735 -0.715 6.506 1.00 95.75 89 PRO A O 1
ATOM 653 N N . LEU A 1 90 ? -8.070 -2.616 5.493 1.00 96.19 90 LEU A N 1
ATOM 654 C CA . LEU A 1 90 ? -7.381 -2.027 4.354 1.00 96.19 90 LEU A CA 1
ATOM 655 C C . LEU A 1 90 ? -7.706 -2.788 3.063 1.00 96.19 90 LEU A C 1
ATOM 657 O O . LEU A 1 90 ? -7.493 -3.994 2.986 1.00 96.19 90 LEU A O 1
ATOM 661 N N . SER A 1 91 ? -8.107 -2.058 2.023 1.00 94.75 91 SER A N 1
ATOM 662 C CA . SER A 1 91 ? -8.052 -2.535 0.634 1.00 94.75 91 SER A CA 1
ATOM 663 C C . SER A 1 91 ? -6.810 -1.994 -0.058 1.00 94.75 91 SER A C 1
ATOM 665 O O . SER A 1 91 ? -6.472 -0.822 0.105 1.00 94.75 91 SER A O 1
ATOM 667 N N . ILE A 1 92 ? -6.162 -2.815 -0.882 1.00 92.38 92 ILE A N 1
ATOM 668 C CA . ILE A 1 92 ? -5.017 -2.408 -1.702 1.00 92.38 92 ILE A CA 1
ATOM 669 C C . ILE A 1 92 ? -5.432 -2.493 -3.171 1.00 92.38 92 ILE A C 1
ATOM 671 O O . ILE A 1 92 ? -5.860 -3.545 -3.636 1.00 92.38 92 ILE A O 1
ATOM 675 N N . VAL A 1 93 ? -5.310 -1.383 -3.895 1.00 90.44 93 VAL A N 1
ATOM 676 C CA . VAL A 1 93 ? -5.595 -1.273 -5.329 1.00 90.44 93 VAL A CA 1
ATOM 677 C C . VAL A 1 93 ? -4.303 -0.885 -6.033 1.00 90.44 93 VAL A C 1
ATOM 679 O O . VAL A 1 93 ? -3.739 0.171 -5.751 1.00 90.44 93 VAL A O 1
ATOM 682 N N . ILE A 1 94 ? -3.828 -1.731 -6.944 1.00 88.81 94 ILE A N 1
ATOM 683 C CA . ILE A 1 94 ? -2.605 -1.494 -7.718 1.00 88.81 94 ILE A CA 1
ATOM 684 C C . ILE A 1 94 ? -3.009 -1.247 -9.170 1.00 88.81 94 ILE A C 1
ATOM 686 O O . ILE A 1 94 ? -3.679 -2.077 -9.777 1.00 88.81 94 ILE A O 1
ATOM 690 N N . VAL A 1 95 ? -2.619 -0.098 -9.721 1.00 87.25 95 VAL A N 1
ATOM 691 C CA . VAL A 1 95 ? -2.919 0.306 -11.098 1.00 87.25 95 VAL A CA 1
ATOM 692 C C . VAL A 1 95 ? -1.611 0.452 -11.866 1.00 87.25 95 VAL A C 1
ATOM 694 O O . VAL A 1 95 ? -0.813 1.351 -11.593 1.00 87.25 95 VAL A O 1
ATOM 697 N N . GLY A 1 96 ? -1.415 -0.440 -12.835 1.00 86.25 96 GLY A N 1
ATOM 698 C CA . GLY A 1 96 ? -0.354 -0.341 -13.833 1.00 86.25 96 GLY A CA 1
ATOM 699 C C . GLY A 1 96 ? -0.675 0.734 -14.875 1.00 86.25 96 GLY A C 1
ATOM 700 O O . GLY A 1 96 ? -1.785 0.774 -15.406 1.00 86.25 96 GLY A O 1
ATOM 701 N N . ILE A 1 97 ? 0.282 1.609 -15.169 1.00 85.38 97 ILE A N 1
ATOM 702 C CA . ILE A 1 97 ? 0.180 2.691 -16.153 1.00 85.38 97 ILE A CA 1
ATOM 703 C C . ILE A 1 97 ? 1.243 2.471 -17.233 1.00 85.38 97 ILE A C 1
ATOM 705 O O . ILE A 1 97 ? 2.390 2.166 -16.938 1.00 85.38 97 ILE A O 1
ATOM 709 N N . GLY A 1 98 ? 0.885 2.665 -18.500 1.00 83.62 98 GLY A N 1
ATOM 710 C CA . GLY A 1 98 ? 1.818 2.503 -19.615 1.00 83.62 98 GLY A CA 1
ATOM 711 C C . GLY A 1 98 ? 1.877 1.071 -20.147 1.00 83.62 98 GLY A C 1
ATOM 712 O O . GLY A 1 98 ? 0.959 0.282 -19.945 1.00 83.62 98 GLY A O 1
ATOM 713 N N . SER A 1 99 ? 2.937 0.768 -20.897 1.00 78.69 99 SER A N 1
ATOM 714 C CA . SER A 1 99 ? 3.074 -0.470 -21.679 1.00 78.69 99 SER A CA 1
ATOM 715 C C . SER A 1 99 ? 4.134 -1.431 -21.130 1.00 78.69 99 SER A C 1
ATOM 717 O O . SER A 1 99 ? 4.737 -2.178 -21.900 1.00 78.69 99 SER A O 1
ATOM 719 N N . ALA A 1 100 ? 4.423 -1.374 -19.829 1.00 79.88 100 ALA A N 1
ATOM 720 C CA . ALA A 1 100 ? 5.321 -2.330 -19.193 1.00 79.88 100 ALA A CA 1
ATOM 721 C C . ALA A 1 100 ? 4.707 -3.737 -19.136 1.00 79.88 100 ALA A C 1
ATOM 723 O O . ALA A 1 100 ? 3.489 -3.912 -19.178 1.00 79.88 100 ALA A O 1
ATOM 724 N N . ASP A 1 101 ? 5.569 -4.748 -19.033 1.00 79.50 101 ASP A N 1
ATOM 725 C CA . ASP A 1 101 ? 5.140 -6.125 -18.821 1.00 79.50 101 ASP A CA 1
ATOM 726 C C . ASP A 1 101 ? 4.729 -6.324 -17.358 1.00 79.50 101 ASP A C 1
ATOM 728 O O . ASP A 1 101 ? 5.564 -6.311 -16.452 1.00 79.50 101 ASP A O 1
ATOM 732 N N . PHE A 1 102 ? 3.429 -6.500 -17.133 1.00 80.94 102 PHE A N 1
ATOM 733 C CA . PHE A 1 102 ? 2.842 -6.709 -15.812 1.00 80.94 102 PHE A CA 1
ATOM 734 C C . PHE A 1 102 ? 2.583 -8.188 -15.490 1.00 80.94 102 PHE A C 1
ATOM 736 O O . PHE A 1 102 ? 1.981 -8.483 -14.458 1.00 80.94 102 PHE A O 1
ATOM 743 N N . SER A 1 103 ? 3.068 -9.129 -16.308 1.00 81.38 103 SER A N 1
ATOM 744 C CA . SER A 1 103 ? 2.835 -10.573 -16.122 1.00 81.38 103 SER A CA 1
ATOM 745 C C . SER A 1 103 ? 3.265 -11.078 -14.738 1.00 81.38 103 SER A C 1
ATOM 747 O O . SER A 1 103 ? 2.607 -11.926 -14.140 1.00 81.38 103 SER A O 1
ATOM 749 N N . ALA A 1 104 ? 4.336 -10.509 -14.175 1.00 76.06 104 ALA A N 1
ATOM 750 C CA . ALA A 1 104 ? 4.818 -10.850 -12.836 1.00 76.06 104 ALA A CA 1
ATOM 751 C C . ALA A 1 104 ? 3.840 -10.476 -11.706 1.00 76.06 104 ALA A C 1
ATOM 753 O O . ALA A 1 104 ? 4.007 -10.952 -10.588 1.00 76.06 104 ALA A O 1
ATOM 754 N N . MET A 1 105 ? 2.827 -9.644 -11.970 1.00 77.88 105 MET A N 1
ATOM 755 C CA . MET A 1 105 ? 1.806 -9.241 -10.999 1.00 77.88 105 MET A CA 1
ATOM 756 C C . MET A 1 105 ? 0.525 -10.083 -11.065 1.00 77.88 105 MET A C 1
ATOM 758 O O . MET A 1 105 ? -0.350 -9.886 -10.228 1.00 77.88 105 MET A O 1
ATOM 762 N N . GLN A 1 106 ? 0.443 -11.076 -11.959 1.00 78.31 106 GLN A N 1
ATOM 763 C CA . GLN A 1 106 ? -0.722 -11.966 -12.085 1.00 78.31 106 GLN A CA 1
ATOM 764 C C . GLN A 1 106 ? -1.082 -12.686 -10.774 1.00 78.31 106 GLN A C 1
ATOM 766 O O . GLN A 1 106 ? -2.248 -12.954 -10.505 1.00 78.31 106 GLN A O 1
ATOM 771 N N . PHE A 1 107 ? -0.093 -12.937 -9.909 1.00 77.94 107 PHE A N 1
ATOM 772 C CA . PHE A 1 107 ? -0.323 -13.554 -8.601 1.00 77.94 107 PHE A CA 1
ATOM 773 C C . PHE A 1 107 ? -1.230 -12.731 -7.673 1.00 77.94 107 PHE A C 1
ATOM 775 O O . PHE A 1 107 ? -1.731 -13.275 -6.690 1.00 77.94 107 PHE A O 1
ATOM 782 N N . LEU A 1 108 ? -1.385 -11.426 -7.924 1.00 75.56 108 LEU A N 1
ATOM 783 C CA . LEU A 1 108 ? -2.285 -10.559 -7.164 1.00 75.56 108 LEU A CA 1
ATOM 784 C C . LEU A 1 108 ? -3.753 -10.911 -7.424 1.00 75.56 108 LEU A C 1
ATOM 786 O O . LEU A 1 108 ? -4.563 -10.810 -6.505 1.00 75.56 108 LEU A O 1
ATOM 790 N N . ASP A 1 109 ? -4.078 -11.377 -8.630 1.00 73.00 109 ASP A N 1
ATOM 791 C CA . ASP A 1 109 ? -5.433 -11.806 -8.987 1.00 73.00 109 ASP A CA 1
ATOM 792 C C . ASP A 1 109 ? -5.759 -13.175 -8.369 1.00 73.00 109 ASP A C 1
ATOM 794 O O . ASP A 1 109 ? -6.876 -13.401 -7.902 1.00 73.00 109 ASP A O 1
ATOM 798 N N . ASP A 1 110 ? -4.764 -14.063 -8.265 1.00 68.12 110 ASP A N 1
ATOM 799 C CA . ASP A 1 110 ? -4.921 -15.400 -7.671 1.00 68.12 110 ASP A CA 1
ATOM 800 C C . ASP A 1 110 ? -5.327 -15.348 -6.185 1.00 68.12 110 ASP A C 1
ATOM 802 O O . ASP A 1 110 ? -5.989 -16.258 -5.677 1.00 68.12 110 ASP A O 1
ATOM 806 N N . PHE A 1 111 ? -4.994 -14.260 -5.479 1.00 59.66 111 PHE A N 1
ATOM 807 C CA . PHE A 1 111 ? -5.444 -14.031 -4.103 1.00 59.66 111 PHE A CA 1
ATOM 808 C C . PHE A 1 111 ? -6.968 -13.910 -3.974 1.00 59.66 111 PHE A C 1
ATOM 810 O O . PHE A 1 111 ? -7.504 -14.244 -2.916 1.00 59.66 111 PHE A O 1
ATOM 817 N N . GLN A 1 112 ? -7.681 -13.473 -5.018 1.00 52.25 112 GLN A N 1
ATOM 818 C CA . GLN A 1 112 ? -9.143 -13.359 -4.965 1.00 52.25 112 GLN A CA 1
ATOM 819 C C . GLN A 1 112 ? -9.839 -14.729 -4.974 1.00 52.25 112 GLN A C 1
ATOM 821 O O . GLN A 1 112 ? -10.945 -14.855 -4.452 1.00 52.25 112 GLN A O 1
ATOM 826 N N . VAL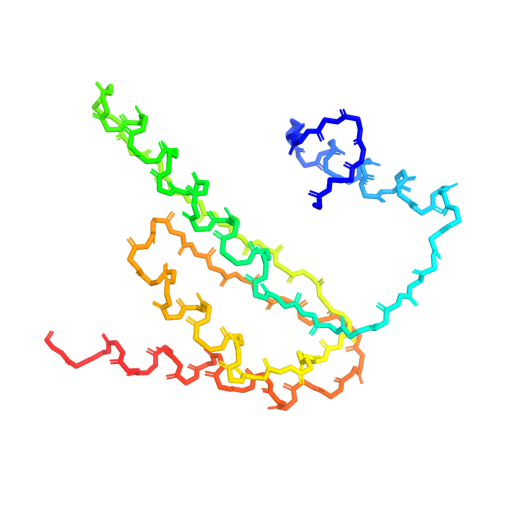 A 1 113 ? -9.198 -15.772 -5.514 1.00 48.31 113 VAL A N 1
ATOM 827 C CA . VAL A 1 113 ? -9.824 -17.097 -5.687 1.00 48.31 113 VAL A CA 1
ATOM 828 C C . VAL A 1 113 ? -9.734 -17.954 -4.416 1.00 48.31 113 VAL A C 1
ATOM 830 O O . VAL A 1 113 ? -10.610 -18.778 -4.159 1.00 48.31 113 VAL A O 1
ATOM 833 N N . ALA A 1 114 ? -8.730 -17.734 -3.564 1.00 48.06 114 ALA A N 1
ATOM 834 C CA . ALA A 1 114 ? -8.522 -18.540 -2.355 1.00 48.06 114 ALA A CA 1
ATOM 835 C C . ALA A 1 114 ? -9.485 -18.214 -1.188 1.00 48.06 114 ALA A C 1
ATOM 837 O O . ALA A 1 114 ? -9.526 -18.960 -0.213 1.00 48.06 114 ALA A O 1
ATOM 838 N N . GLY A 1 115 ? -10.262 -17.126 -1.271 1.00 44.81 115 GLY A N 1
ATOM 839 C CA . GLY A 1 115 ? -11.187 -16.683 -0.214 1.00 44.81 115 GLY A CA 1
ATOM 840 C C . GLY A 1 115 ? -12.640 -17.164 -0.351 1.00 44.81 115 GLY A C 1
ATOM 841 O O . GLY A 1 115 ? -13.477 -16.768 0.454 1.00 44.81 115 GLY A O 1
ATOM 842 N N . GLY A 1 116 ? -12.961 -17.969 -1.372 1.00 39.84 116 GLY A N 1
ATOM 843 C CA . GLY A 1 116 ? -14.341 -18.314 -1.755 1.00 39.84 116 GLY A CA 1
ATOM 844 C C . GLY A 1 116 ? -14.840 -19.714 -1.375 1.00 39.84 116 GLY A C 1
ATOM 845 O O . GLY A 1 116 ? -15.856 -20.144 -1.916 1.00 39.84 116 GLY A O 1
ATOM 846 N N . ALA A 1 117 ? -14.154 -20.444 -0.494 1.00 38.34 117 ALA A N 1
ATOM 847 C CA . ALA A 1 117 ? -14.600 -21.759 -0.028 1.00 38.34 117 ALA A CA 1
ATOM 848 C C . ALA A 1 117 ? -14.475 -21.866 1.499 1.00 38.34 117 ALA A C 1
ATOM 850 O O . ALA A 1 117 ? -13.413 -22.201 2.024 1.00 38.34 117 ALA A O 1
ATOM 851 N N . GLY A 1 118 ? -15.573 -21.569 2.193 1.00 36.59 118 GLY A N 1
ATOM 852 C CA . GLY A 1 118 ? -15.738 -21.720 3.639 1.00 36.59 118 GLY A CA 1
ATOM 853 C C . GLY A 1 118 ? -17.165 -21.425 4.053 1.00 36.59 118 GLY A C 1
ATOM 854 O O . GLY A 1 118 ? -17.538 -20.236 3.976 1.00 36.59 118 GLY A O 1
#

pLDDT: mean 81.65, std 14.42, range [36.59, 96.75]

Secondary structure (DSSP, 8-state):
---SSSSS-SHHHHHHHHHHHHTTS----------HHHHHHHHHHHHHHHHHHHHTT----EEEEEEESS--S-HHHHHHHHHTTTTSSEEEEEEE-SS---GGGTHHHHHHHTTS--

Foldseek 3Di:
DDQDDDNDADDPVRVVVSVVVNVVDPDDDDDDAACLVVLLVQLVVQQVVQVVQVVVPGGGAEEAEAEEQEEHPDLVSVVVSCVVSVPGSYHYHYHHDDDYDHVSVVVVVVVVVVVPDD